Protein AF-A0A133VDJ4-F1 (afdb_monomer_lite)

Secondary structure (DSSP, 8-state):
----S---SHHHHHHHHH--SS----------TTSSHHHHHHHHHHHIIIIIS---HHHHHHHHHHTEE-SHHHHHHHHHHHHHHT------EETTHHHHHTT---S--

pLDDT: mean 75.5, std 19.12, range [29.75, 97.5]

Structure (mmCIF, N/CA/C/O backbone):
data_AF-A0A133VDJ4-F1
#
_entry.id   AF-A0A133VDJ4-F1
#
loop_
_atom_site.group_PDB
_atom_site.id
_atom_site.type_symbol
_atom_site.label_atom_id
_atom_site.label_alt_id
_atom_site.label_comp_id
_atom_site.label_asym_id
_atom_site.label_entity_id
_atom_site.label_seq_id
_atom_site.pdbx_PDB_ins_code
_atom_site.Cartn_x
_atom_site.Cartn_y
_atom_site.Cartn_z
_atom_site.occupancy
_atom_site.B_iso_or_equiv
_atom_site.auth_seq_id
_atom_site.auth_comp_id
_atom_site.auth_asym_id
_atom_site.auth_atom_id
_atom_site.pdbx_PDB_model_num
ATOM 1 N N . MET A 1 1 ? -22.507 -8.183 7.731 1.00 39.16 1 MET A N 1
ATOM 2 C CA . MET A 1 1 ? -21.531 -7.136 7.381 1.00 39.16 1 MET A CA 1
ATOM 3 C C . MET A 1 1 ? -21.873 -6.707 5.968 1.00 39.16 1 MET A C 1
ATOM 5 O O . MET A 1 1 ? -21.788 -7.535 5.069 1.00 39.16 1 MET A O 1
ATOM 9 N N . GLU A 1 2 ? -22.447 -5.517 5.817 1.00 29.75 2 GLU A N 1
ATOM 10 C CA . GLU A 1 2 ? -22.911 -4.995 4.526 1.00 29.75 2 GLU A CA 1
ATOM 11 C C . GLU A 1 2 ? -21.708 -4.726 3.619 1.00 29.75 2 GLU A C 1
ATOM 13 O O . GLU A 1 2 ? -20.726 -4.121 4.045 1.00 29.75 2 GLU A O 1
ATOM 18 N N . VAL A 1 3 ? -21.767 -5.217 2.381 1.00 40.62 3 VAL A N 1
ATOM 19 C CA . VAL A 1 3 ? -20.769 -4.909 1.357 1.00 40.62 3 VAL A CA 1
ATOM 20 C C . VAL A 1 3 ? -20.955 -3.440 0.987 1.00 40.62 3 VAL A C 1
ATOM 22 O O . VAL A 1 3 ? -21.960 -3.073 0.380 1.00 40.62 3 VAL A O 1
ATOM 25 N N . VAL A 1 4 ? -20.011 -2.594 1.395 1.00 41.97 4 VAL A N 1
ATOM 26 C CA . VAL A 1 4 ? -20.005 -1.167 1.063 1.00 41.97 4 VAL A CA 1
ATOM 27 C C . VAL A 1 4 ? -19.678 -1.021 -0.428 1.00 41.97 4 VAL A C 1
ATOM 29 O O . VAL A 1 4 ? -18.519 -1.033 -0.830 1.00 41.97 4 VAL A O 1
ATOM 32 N N . GLY A 1 5 ? -20.727 -0.914 -1.249 1.00 53.41 5 GLY A N 1
ATOM 33 C CA . GLY A 1 5 ? -20.664 -0.564 -2.672 1.00 53.41 5 GLY A CA 1
ATOM 34 C C . GLY A 1 5 ? -20.420 -1.728 -3.642 1.00 53.41 5 GLY A C 1
ATOM 35 O O . GLY A 1 5 ? -19.634 -2.639 -3.392 1.00 53.41 5 GLY A O 1
ATOM 36 N N . GLU A 1 6 ? -21.084 -1.687 -4.804 1.00 48.78 6 GLU A N 1
ATOM 37 C CA . GLU A 1 6 ? -20.834 -2.650 -5.882 1.00 48.78 6 GLU A CA 1
ATOM 38 C C . GLU A 1 6 ? -19.483 -2.373 -6.579 1.00 48.78 6 GLU A C 1
ATOM 40 O O . GLU A 1 6 ? -19.241 -1.245 -7.031 1.00 48.78 6 GLU A O 1
ATOM 45 N N . PRO A 1 7 ? -18.608 -3.387 -6.748 1.00 54.88 7 PRO A N 1
ATOM 46 C CA . PRO A 1 7 ? -17.351 -3.224 -7.468 1.00 54.88 7 PRO A CA 1
ATOM 47 C C . PRO A 1 7 ? -17.596 -2.813 -8.929 1.00 54.88 7 PRO A C 1
ATOM 49 O O . PRO A 1 7 ? -18.289 -3.501 -9.681 1.00 54.88 7 PRO A O 1
ATOM 52 N N . LYS A 1 8 ? -17.003 -1.694 -9.365 1.00 59.22 8 LYS A N 1
ATOM 53 C CA . LYS A 1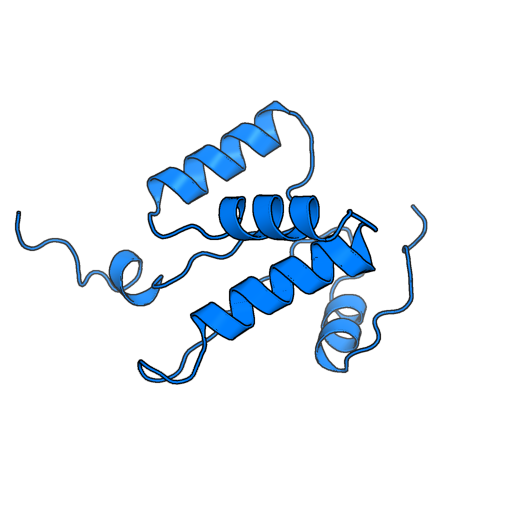 8 ? -17.285 -1.098 -10.687 1.00 59.22 8 LYS A CA 1
ATOM 54 C C . LYS A 1 8 ? -16.426 -1.647 -11.833 1.00 59.22 8 LYS A C 1
ATOM 56 O O . LYS A 1 8 ? -16.846 -1.572 -12.985 1.00 59.22 8 LYS A O 1
ATOM 61 N N . THR A 1 9 ? -15.258 -2.229 -11.554 1.00 51.78 9 THR A N 1
ATOM 62 C CA . THR A 1 9 ? -14.322 -2.711 -12.591 1.00 51.78 9 THR A CA 1
ATOM 63 C C . THR A 1 9 ? -14.442 -4.219 -12.826 1.00 51.78 9 THR A C 1
ATOM 65 O O . THR A 1 9 ? -14.801 -4.971 -11.923 1.00 51.78 9 THR A O 1
ATOM 68 N N . PHE A 1 10 ? -14.127 -4.689 -14.042 1.00 60.44 10 PHE A N 1
ATOM 69 C CA . PHE A 1 10 ? -14.153 -6.122 -14.389 1.00 60.44 10 PHE A CA 1
ATOM 70 C C . PHE A 1 10 ? -13.290 -6.964 -13.440 1.00 60.44 10 PHE A C 1
ATOM 72 O O . PHE A 1 10 ? -13.717 -8.024 -12.983 1.00 60.44 10 PHE A O 1
ATOM 79 N N . LEU A 1 11 ? -12.101 -6.458 -13.106 1.00 48.78 11 LEU A N 1
ATOM 80 C CA . LEU A 1 11 ? -11.183 -7.122 -12.191 1.00 48.78 11 LEU A CA 1
ATOM 81 C C . LEU A 1 11 ? -11.765 -7.190 -10.772 1.00 48.78 11 LEU A C 1
ATOM 83 O O . LEU A 1 11 ? -11.824 -8.273 -10.199 1.00 48.78 11 LEU A O 1
ATOM 87 N N . ALA A 1 12 ? -12.288 -6.077 -10.249 1.00 52.66 12 ALA A N 1
ATOM 88 C CA . ALA A 1 12 ? -12.887 -6.040 -8.916 1.00 52.66 12 ALA A CA 1
ATOM 89 C C . ALA A 1 12 ? -14.132 -6.939 -8.808 1.00 52.66 12 ALA A C 1
ATOM 91 O O . ALA A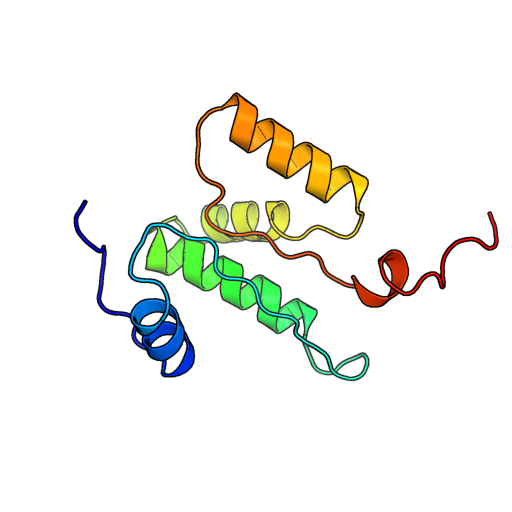 1 12 ? -14.310 -7.628 -7.808 1.00 52.66 12 ALA A O 1
ATOM 92 N N . LYS A 1 13 ? -14.957 -7.010 -9.864 1.00 57.75 13 LYS A N 1
ATOM 93 C CA . LYS A 1 13 ? -16.114 -7.922 -9.934 1.00 57.75 13 LYS A CA 1
ATOM 94 C C . LYS A 1 13 ? -15.698 -9.389 -9.900 1.00 57.75 13 LYS A C 1
ATOM 96 O O . LYS A 1 13 ? -16.329 -10.192 -9.220 1.00 57.75 13 LYS A O 1
ATOM 101 N N . ARG A 1 14 ? -14.645 -9.750 -10.639 1.00 59.31 14 ARG A N 1
ATOM 102 C CA . ARG A 1 14 ? -14.140 -11.127 -10.700 1.00 59.31 14 ARG A CA 1
ATOM 103 C C . ARG A 1 14 ? -13.538 -11.552 -9.364 1.00 59.31 14 ARG A C 1
ATOM 105 O O . ARG A 1 14 ? -13.814 -12.645 -8.897 1.00 59.31 14 ARG A O 1
ATOM 112 N N . ILE A 1 15 ? -12.800 -10.656 -8.725 1.00 56.69 15 ILE A N 1
ATOM 113 C CA . ILE A 1 15 ? -12.215 -10.887 -7.409 1.00 56.69 15 ILE A CA 1
ATOM 114 C C . ILE A 1 15 ? -13.301 -11.038 -6.329 1.00 56.69 15 ILE A C 1
ATOM 116 O O . ILE A 1 15 ? -13.276 -12.002 -5.571 1.00 56.69 15 ILE A O 1
ATOM 120 N N . ALA A 1 16 ? -14.300 -10.150 -6.295 1.00 61.25 16 ALA A N 1
ATOM 121 C CA . ALA A 1 16 ? -15.405 -10.237 -5.334 1.00 61.25 16 ALA A CA 1
ATOM 122 C C . ALA A 1 16 ? -16.243 -11.520 -5.502 1.00 61.25 16 ALA A C 1
ATOM 124 O O . ALA A 1 16 ? -16.735 -12.078 -4.524 1.00 61.25 16 ALA A O 1
ATOM 125 N N . LYS A 1 17 ? -16.392 -12.003 -6.744 1.00 62.09 17 LYS A N 1
ATOM 126 C CA . LYS A 1 17 ? -17.137 -13.227 -7.063 1.00 62.09 17 LYS A CA 1
ATOM 127 C C . LYS A 1 17 ? -16.437 -14.500 -6.575 1.00 62.09 17 LYS A C 1
ATOM 129 O O . LYS A 1 17 ? -17.118 -15.415 -6.125 1.00 62.09 17 LYS A O 1
ATOM 134 N N . GLU A 1 18 ? -15.112 -14.568 -6.674 1.00 59.03 18 GLU A N 1
ATOM 135 C CA . GLU A 1 18 ? -14.333 -15.760 -6.297 1.00 59.03 18 GLU A CA 1
ATOM 136 C C . GLU A 1 18 ? -14.042 -15.830 -4.782 1.00 59.03 18 GLU A C 1
ATOM 138 O O . GLU A 1 18 ? -13.663 -16.882 -4.269 1.00 59.03 18 GLU A O 1
ATOM 143 N N . HIS A 1 19 ? -14.255 -14.735 -4.038 1.00 55.84 19 HIS A N 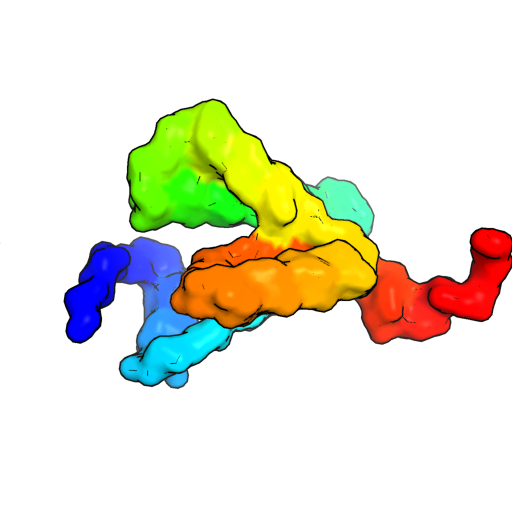1
ATOM 144 C CA . HIS A 1 19 ? -13.844 -14.611 -2.634 1.00 55.84 19 HIS A CA 1
ATOM 145 C C . HIS A 1 19 ? -14.969 -14.059 -1.733 1.00 55.84 19 HIS A C 1
ATOM 147 O O . HIS A 1 19 ? -14.857 -13.003 -1.118 1.00 55.84 19 HIS A O 1
ATOM 153 N N . THR A 1 20 ? -16.069 -14.817 -1.617 1.00 55.03 20 THR A N 1
ATOM 154 C CA . THR A 1 20 ? -17.282 -14.497 -0.823 1.00 55.03 20 THR A CA 1
ATOM 155 C C . THR A 1 20 ? -17.110 -14.550 0.703 1.00 55.03 20 THR A C 1
ATOM 157 O O . THR A 1 20 ? -18.063 -14.307 1.444 1.00 55.03 20 THR A O 1
ATOM 160 N N . ARG A 1 21 ? -15.926 -14.909 1.208 1.00 49.69 21 ARG A N 1
ATOM 161 C CA . ARG A 1 21 ? -15.590 -14.894 2.638 1.00 49.69 21 ARG A CA 1
ATOM 162 C C . ARG A 1 21 ? -14.399 -13.968 2.819 1.00 49.69 21 ARG A C 1
ATOM 164 O O . ARG A 1 21 ? -13.413 -14.154 2.119 1.00 49.69 21 ARG A O 1
ATOM 171 N N . ILE A 1 22 ? -14.550 -13.004 3.732 1.00 55.62 22 ILE A N 1
ATOM 172 C CA . ILE A 1 22 ? -13.561 -12.013 4.192 1.00 55.62 22 ILE A CA 1
ATOM 173 C C . ILE A 1 22 ? -12.147 -12.570 3.996 1.00 55.62 22 ILE A C 1
ATOM 175 O O . ILE A 1 22 ? -11.719 -13.461 4.727 1.00 55.62 22 ILE A O 1
ATOM 179 N N . GLY A 1 23 ? -11.481 -12.134 2.933 1.00 58.75 23 GLY A N 1
ATOM 180 C CA . GLY A 1 23 ? -10.317 -12.833 2.417 1.00 58.75 23 GLY A CA 1
ATOM 181 C C . GLY A 1 23 ? -9.535 -11.911 1.509 1.00 58.75 23 GLY A C 1
ATOM 182 O O . GLY A 1 23 ? -10.061 -11.399 0.526 1.00 58.75 23 GLY A O 1
ATOM 183 N N . PHE A 1 24 ? -8.299 -11.666 1.915 1.00 62.19 24 PHE A N 1
ATOM 184 C CA . PHE A 1 24 ? -7.289 -10.864 1.243 1.00 62.19 24 PHE A CA 1
ATOM 185 C C . PHE A 1 24 ? -7.280 -11.023 -0.288 1.00 62.19 24 PHE A C 1
ATOM 187 O O . PHE A 1 24 ? -7.392 -12.129 -0.818 1.00 62.19 24 PHE A O 1
ATOM 194 N N . ILE A 1 25 ? -7.078 -9.906 -0.988 1.00 68.44 25 ILE A N 1
ATOM 195 C CA . ILE A 1 25 ? -6.940 -9.845 -2.443 1.00 68.44 25 ILE A CA 1
ATOM 196 C C . ILE A 1 25 ? -5.508 -9.414 -2.753 1.00 68.44 25 ILE A C 1
ATOM 198 O O . ILE A 1 25 ? -5.113 -8.301 -2.415 1.00 68.44 25 ILE A O 1
ATOM 202 N N . GLY A 1 26 ? -4.748 -10.279 -3.425 1.00 72.31 26 GLY A N 1
ATOM 203 C CA . GLY A 1 26 ? -3.384 -9.991 -3.867 1.00 72.31 26 GLY A CA 1
ATOM 204 C C . GLY A 1 26 ? -3.249 -10.033 -5.387 1.00 72.31 26 GLY A C 1
ATOM 205 O O . GLY A 1 26 ? -3.951 -10.783 -6.066 1.00 72.31 26 GLY A O 1
ATOM 206 N N . GLY A 1 27 ? -2.320 -9.248 -5.928 1.00 78.12 27 GLY A N 1
ATOM 207 C CA . GLY A 1 27 ? -1.966 -9.267 -7.344 1.00 78.12 27 GLY A CA 1
ATOM 208 C C . GLY A 1 27 ? -0.518 -8.841 -7.553 1.00 78.12 27 GLY A C 1
ATOM 209 O O . GLY A 1 27 ? -0.015 -7.981 -6.838 1.00 78.12 27 GLY A O 1
ATOM 210 N N . ILE A 1 28 ? 0.151 -9.446 -8.535 1.00 82.56 28 ILE A N 1
ATOM 211 C CA . ILE A 1 28 ? 1.512 -9.075 -8.940 1.00 82.56 28 ILE A CA 1
ATOM 212 C C . ILE A 1 28 ? 1.419 -8.279 -10.238 1.00 82.56 28 ILE A C 1
ATOM 214 O O . ILE A 1 28 ? 0.832 -8.744 -11.217 1.00 82.56 28 ILE A O 1
ATOM 218 N N . ILE A 1 29 ? 2.020 -7.091 -10.254 1.00 83.75 29 ILE A N 1
ATOM 219 C CA . ILE A 1 29 ? 2.099 -6.236 -11.440 1.00 83.75 29 ILE A CA 1
ATOM 220 C C . ILE A 1 29 ? 3.538 -6.264 -11.949 1.00 83.75 29 ILE A C 1
ATOM 222 O O . ILE A 1 29 ? 4.450 -5.774 -11.288 1.00 83.75 29 ILE A O 1
ATOM 226 N N . TYR A 1 30 ? 3.743 -6.818 -13.144 1.00 84.44 30 TYR A N 1
ATOM 227 C CA . TYR A 1 30 ? 5.060 -6.931 -13.769 1.00 84.44 30 TYR A CA 1
ATOM 228 C C . TYR A 1 30 ? 5.065 -6.316 -15.170 1.00 84.44 30 TYR A C 1
ATOM 230 O O . TYR A 1 30 ? 4.167 -6.545 -15.974 1.00 84.44 30 TYR A O 1
ATOM 238 N N . ALA A 1 31 ? 6.094 -5.521 -15.447 1.00 84.88 31 ALA A N 1
ATOM 239 C CA . ALA A 1 31 ? 6.352 -4.824 -16.703 1.00 84.88 31 ALA A CA 1
ATOM 240 C C . ALA A 1 31 ? 7.775 -4.233 -16.653 1.00 84.88 31 ALA A C 1
ATOM 242 O O . ALA A 1 31 ? 8.313 -4.049 -15.551 1.00 84.88 31 ALA A O 1
ATOM 243 N N . PRO A 1 32 ? 8.384 -3.857 -17.792 1.00 88.06 32 PRO A N 1
ATOM 244 C CA . PRO A 1 32 ? 9.695 -3.211 -17.801 1.00 88.06 32 PRO A CA 1
ATOM 245 C C . PRO A 1 32 ? 9.741 -1.910 -16.975 1.00 88.06 32 PRO A C 1
ATOM 247 O O . PRO A 1 32 ? 8.715 -1.316 -16.617 1.00 88.06 32 PRO A O 1
ATOM 250 N N . ARG A 1 33 ? 10.949 -1.449 -16.630 1.00 87.00 33 ARG A N 1
ATOM 251 C CA . ARG A 1 33 ? 11.141 -0.159 -15.946 1.00 87.00 33 ARG A CA 1
ATOM 252 C C . ARG A 1 33 ? 10.585 0.980 -16.812 1.00 87.00 33 ARG A C 1
ATOM 254 O O . ARG A 1 33 ? 10.705 0.944 -18.031 1.00 87.00 33 ARG A O 1
ATOM 261 N N . GLY A 1 34 ? 9.947 1.969 -16.184 1.00 89.25 34 GLY A N 1
ATOM 262 C CA . GLY A 1 34 ? 9.350 3.117 -16.881 1.00 89.25 34 GLY A CA 1
ATOM 263 C C . GLY A 1 34 ? 7.915 2.919 -17.391 1.00 89.25 34 GLY A C 1
ATOM 264 O O . GLY A 1 34 ? 7.292 3.891 -17.788 1.00 89.25 34 GLY A O 1
ATOM 265 N N . TYR A 1 35 ? 7.339 1.714 -17.302 1.00 92.38 35 TYR A N 1
ATOM 266 C CA . TYR A 1 35 ? 5.950 1.442 -17.727 1.00 92.38 35 TYR A CA 1
ATOM 267 C C . TYR A 1 35 ? 4.867 1.938 -16.745 1.00 92.38 35 TYR A C 1
ATOM 269 O O . TYR A 1 35 ? 3.692 1.631 -16.915 1.00 92.38 35 TYR A O 1
ATOM 277 N N . GLY A 1 36 ? 5.248 2.675 -15.697 1.00 91.44 36 GLY A N 1
ATOM 278 C CA . GLY A 1 36 ? 4.294 3.278 -14.760 1.00 91.44 36 GLY A CA 1
ATOM 279 C C . GLY A 1 36 ? 3.711 2.330 -13.707 1.00 91.44 36 GLY A C 1
ATOM 280 O O . GLY A 1 36 ? 2.671 2.645 -13.148 1.00 91.44 36 GLY A O 1
ATOM 281 N N . LYS A 1 37 ? 4.359 1.195 -13.404 1.00 91.81 37 LYS A N 1
ATOM 282 C CA . LYS A 1 37 ? 3.895 0.244 -12.368 1.00 91.81 37 LYS A CA 1
ATOM 283 C C . LYS A 1 37 ? 3.692 0.910 -11.005 1.00 91.81 37 LYS A C 1
ATOM 285 O O . LYS A 1 37 ? 2.598 0.844 -10.459 1.00 91.81 37 LYS A O 1
ATOM 290 N N . SER A 1 38 ? 4.719 1.597 -10.508 1.00 92.00 38 SER A N 1
ATOM 291 C CA . SER A 1 38 ? 4.689 2.313 -9.229 1.00 92.00 38 SER A CA 1
ATOM 292 C C . SER A 1 38 ? 3.606 3.391 -9.231 1.00 92.00 38 SER A C 1
ATOM 294 O O . SER A 1 38 ? 2.797 3.467 -8.314 1.00 92.00 38 SER A O 1
ATOM 296 N N . SER A 1 39 ? 3.517 4.165 -10.320 1.00 93.50 39 SER A N 1
ATOM 297 C CA . SER A 1 39 ? 2.489 5.196 -10.509 1.00 93.50 39 SER A CA 1
ATOM 298 C C . SER A 1 39 ? 1.072 4.617 -10.531 1.00 93.50 39 SER A C 1
ATOM 300 O O . SER A 1 39 ? 0.152 5.206 -9.975 1.00 93.50 39 SER A O 1
ATOM 302 N N . PHE A 1 40 ? 0.884 3.454 -11.151 1.00 93.12 40 PHE A N 1
ATOM 303 C CA . PHE A 1 40 ? -0.394 2.757 -11.157 1.00 93.12 40 PHE A CA 1
ATOM 304 C C . PHE A 1 40 ? -0.757 2.249 -9.758 1.00 93.12 40 PHE A C 1
ATOM 306 O O . PHE A 1 40 ? -1.891 2.433 -9.316 1.00 93.12 40 PHE A O 1
ATOM 313 N N . ALA A 1 41 ? 0.199 1.648 -9.047 1.00 92.25 41 ALA A N 1
ATOM 314 C CA . ALA A 1 41 ? -0.021 1.111 -7.711 1.00 92.25 41 ALA A CA 1
ATOM 315 C C . ALA A 1 41 ? -0.377 2.219 -6.705 1.00 92.25 41 ALA A C 1
ATOM 317 O O . ALA A 1 41 ? -1.399 2.118 -6.029 1.00 92.25 41 ALA A O 1
ATOM 318 N N . ILE A 1 42 ? 0.381 3.322 -6.684 1.00 94.81 42 ILE A N 1
ATOM 319 C CA . ILE A 1 42 ? 0.089 4.458 -5.798 1.00 94.81 42 ILE A CA 1
ATOM 320 C C . ILE A 1 42 ? -1.232 5.148 -6.161 1.00 94.81 42 ILE A C 1
ATOM 322 O O . ILE A 1 42 ? -2.006 5.499 -5.277 1.00 94.81 42 ILE A O 1
ATOM 326 N N . LYS A 1 43 ? -1.559 5.281 -7.456 1.00 94.81 43 LYS A N 1
ATOM 327 C CA . LYS A 1 43 ? -2.852 5.842 -7.876 1.00 94.81 43 LYS A CA 1
ATOM 328 C C . LYS A 1 43 ? -4.020 4.953 -7.448 1.00 94.81 43 LYS A C 1
ATOM 330 O O . LYS A 1 43 ? -5.069 5.470 -7.075 1.00 94.81 43 LYS A O 1
ATOM 335 N N . THR A 1 44 ? -3.830 3.635 -7.486 1.00 93.00 44 THR A N 1
ATOM 336 C CA . THR A 1 44 ? -4.830 2.659 -7.034 1.00 93.00 44 THR A CA 1
ATOM 337 C C . THR A 1 44 ? -5.068 2.772 -5.528 1.00 93.00 44 THR A C 1
ATOM 339 O O . THR A 1 44 ? -6.223 2.766 -5.108 1.00 93.00 44 THR A O 1
ATOM 342 N N . LEU A 1 45 ? -4.006 2.929 -4.727 1.00 93.94 45 LEU A N 1
ATOM 343 C CA . LEU A 1 45 ? -4.122 3.211 -3.291 1.00 93.94 45 LEU A CA 1
ATOM 344 C C . LEU A 1 45 ? -4.873 4.523 -3.042 1.00 93.94 45 LEU A C 1
ATOM 346 O O . LEU A 1 45 ? -5.829 4.538 -2.271 1.00 93.94 45 LEU A O 1
ATOM 350 N N . PHE A 1 46 ? -4.521 5.584 -3.769 1.00 95.94 46 PHE A N 1
ATOM 351 C CA . PHE A 1 46 ? -5.201 6.871 -3.642 1.00 95.94 46 PHE A CA 1
ATOM 352 C C . PHE A 1 46 ? -6.691 6.758 -3.956 1.00 95.94 46 PHE A C 1
ATOM 354 O O . PHE A 1 46 ? -7.520 7.252 -3.200 1.00 95.94 46 PHE A O 1
ATOM 361 N N . ASP A 1 47 ? -7.059 6.071 -5.040 1.00 94.38 47 ASP A N 1
ATOM 362 C CA . ASP A 1 47 ? -8.467 5.891 -5.398 1.00 94.38 47 ASP A CA 1
ATOM 363 C C . ASP A 1 47 ? -9.231 5.054 -4.373 1.00 94.38 47 ASP A C 1
ATOM 365 O O . ASP A 1 47 ? -10.412 5.325 -4.137 1.00 94.38 47 ASP A O 1
ATOM 369 N N . LEU A 1 48 ? -8.572 4.072 -3.754 1.00 90.75 48 LEU A N 1
ATOM 370 C CA . LEU A 1 48 ? -9.139 3.296 -2.658 1.00 90.75 48 LEU A CA 1
ATOM 371 C C . LEU A 1 48 ? -9.406 4.186 -1.440 1.00 90.75 48 LEU A C 1
ATOM 373 O O . LEU A 1 48 ? -10.524 4.186 -0.934 1.00 90.75 48 LEU A O 1
ATOM 377 N N . PHE A 1 49 ? -8.429 4.965 -0.985 1.00 92.75 49 PHE A N 1
ATOM 378 C CA . PHE A 1 49 ? -8.585 5.815 0.197 1.00 92.75 49 PHE A CA 1
ATOM 379 C C . PHE A 1 49 ? -9.541 6.986 -0.046 1.00 92.75 49 PHE A C 1
ATOM 381 O O . PHE A 1 49 ? -10.469 7.208 0.734 1.00 92.75 49 PHE A O 1
ATOM 388 N N . LYS A 1 50 ? -9.410 7.667 -1.188 1.00 93.75 50 LYS A N 1
ATOM 389 C CA . LYS A 1 50 ? -10.268 8.799 -1.540 1.00 93.75 50 LYS A CA 1
ATOM 390 C C . LYS A 1 50 ? -11.715 8.377 -1.783 1.00 93.75 50 LYS A C 1
ATOM 392 O O . LYS A 1 50 ? -12.628 8.980 -1.229 1.00 93.75 50 LYS A O 1
ATOM 397 N N . ASN A 1 51 ? -11.948 7.352 -2.606 1.00 91.38 51 ASN A N 1
ATOM 398 C CA . ASN A 1 51 ? -13.307 6.997 -3.038 1.00 91.38 51 ASN A CA 1
ATOM 399 C C . ASN A 1 51 ? -13.905 5.817 -2.266 1.00 91.38 51 ASN A C 1
ATOM 401 O O . ASN A 1 51 ? -15.123 5.741 -2.130 1.00 91.38 51 ASN A O 1
ATOM 405 N N . GLY A 1 52 ? -13.075 4.875 -1.816 1.00 86.06 52 GLY A N 1
ATOM 406 C CA . GLY A 1 52 ? -13.514 3.708 -1.049 1.00 86.06 52 GLY A CA 1
ATOM 407 C C . GLY A 1 52 ? -13.713 4.017 0.433 1.00 86.06 52 GLY A C 1
ATOM 408 O O . GLY A 1 52 ? -14.698 3.564 1.008 1.00 86.06 52 GLY A O 1
ATOM 409 N N . PHE A 1 53 ? -12.823 4.820 1.026 1.00 86.88 53 PHE A N 1
ATOM 410 C CA . PHE A 1 53 ? -12.900 5.224 2.438 1.00 86.88 53 PHE A CA 1
ATOM 411 C C . PHE A 1 53 ? -13.422 6.651 2.650 1.00 86.88 53 PHE A C 1
ATOM 413 O O . PHE A 1 53 ? -13.748 7.010 3.777 1.00 86.88 53 PHE A O 1
ATOM 420 N N . GLY A 1 54 ? -13.559 7.448 1.585 1.00 90.88 54 GLY A N 1
ATOM 421 C CA . GLY A 1 54 ? -14.114 8.801 1.671 1.00 90.88 54 GLY A CA 1
ATOM 422 C C . GLY A 1 54 ? -13.182 9.820 2.330 1.00 90.88 54 GLY A C 1
ATOM 423 O O . GLY A 1 54 ? -13.667 10.838 2.814 1.00 90.88 54 GLY A O 1
ATOM 424 N N . MET A 1 55 ? -11.873 9.551 2.362 1.00 94.50 55 MET A N 1
ATOM 425 C CA . MET A 1 55 ? -10.874 10.444 2.962 1.00 94.50 55 MET A CA 1
ATOM 426 C C . MET A 1 55 ? -10.774 11.776 2.214 1.00 94.50 55 MET A C 1
ATOM 428 O O . MET A 1 55 ? -11.131 11.885 1.034 1.00 94.50 55 MET A O 1
ATOM 432 N N . GLU A 1 56 ? -10.238 12.804 2.869 1.00 97.50 56 GLU A N 1
ATOM 433 C CA . GLU A 1 56 ? -9.887 14.035 2.161 1.00 97.50 56 GLU A CA 1
ATOM 434 C C . GLU A 1 56 ? -8.695 13.827 1.221 1.00 97.50 56 GLU A C 1
ATOM 436 O O . GLU A 1 56 ? -7.953 12.859 1.339 1.00 97.50 56 GLU A O 1
ATOM 441 N N . GLU A 1 57 ? -8.532 14.686 0.210 1.00 96.00 57 GLU A N 1
ATOM 442 C CA . GLU A 1 57 ? -7.504 14.454 -0.823 1.00 96.00 57 GLU A CA 1
ATOM 443 C C . GLU A 1 57 ? -6.079 14.399 -0.249 1.00 96.00 57 GLU A C 1
ATOM 445 O O . GLU A 1 57 ? -5.305 13.519 -0.622 1.00 96.00 57 GLU A O 1
ATOM 4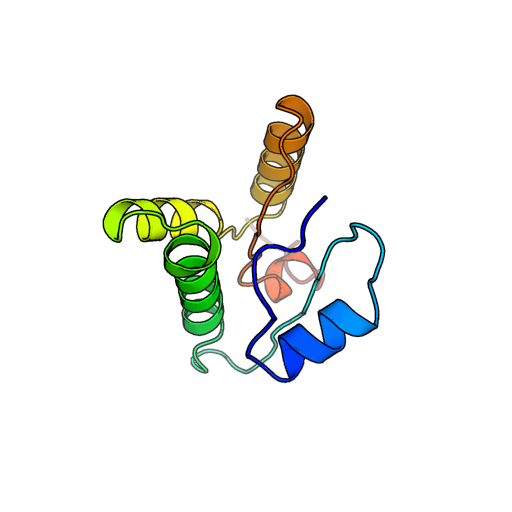50 N N . SER A 1 58 ? -5.741 15.301 0.675 1.00 97.25 58 SER A N 1
ATOM 451 C CA . SER A 1 58 ? -4.430 15.312 1.333 1.00 97.25 58 SER A CA 1
ATOM 452 C C . SER A 1 58 ? -4.207 14.060 2.180 1.00 97.25 58 SER A C 1
ATOM 454 O O . SER A 1 58 ? -3.164 13.427 2.069 1.00 97.25 58 SER A O 1
ATOM 456 N N . GLU A 1 59 ? -5.214 13.672 2.962 1.00 96.31 59 GLU A N 1
ATOM 457 C CA . GLU A 1 59 ? -5.182 12.483 3.818 1.00 96.31 59 GLU A CA 1
ATOM 458 C C . GLU A 1 59 ? -5.055 11.203 2.985 1.00 96.31 59 GLU A C 1
ATOM 460 O O . GLU A 1 59 ? -4.230 10.344 3.278 1.00 96.31 59 GLU A O 1
ATOM 465 N N . ALA A 1 60 ? -5.797 11.101 1.879 1.00 94.81 60 ALA A N 1
ATOM 466 C CA . ALA A 1 60 ? -5.706 9.966 0.972 1.00 94.81 60 ALA A CA 1
ATOM 467 C C . ALA A 1 60 ? -4.306 9.834 0.356 1.00 94.81 60 ALA A C 1
ATOM 469 O O . ALA A 1 60 ? -3.836 8.713 0.153 1.00 94.81 60 ALA A O 1
ATOM 470 N N . TRP A 1 61 ? -3.629 10.947 0.051 1.00 96.50 61 TRP A N 1
ATOM 471 C CA . TRP A 1 61 ? -2.247 10.917 -0.434 1.00 96.50 61 TRP A CA 1
ATOM 472 C C . TRP A 1 61 ? -1.251 10.508 0.645 1.00 96.50 61 TRP A C 1
ATOM 474 O O . TRP A 1 61 ? -0.389 9.674 0.363 1.00 96.50 61 TRP A O 1
ATOM 484 N N . GLU A 1 62 ? -1.376 11.064 1.850 1.00 96.00 62 GLU A N 1
ATOM 485 C CA . GLU A 1 62 ? -0.548 10.688 2.999 1.00 96.00 62 GLU A CA 1
ATOM 486 C C . GLU A 1 62 ? -0.671 9.188 3.281 1.00 96.00 62 GLU A C 1
ATOM 488 O O . GLU A 1 62 ? 0.335 8.479 3.290 1.00 96.00 62 GLU A O 1
ATOM 493 N N . GLU A 1 63 ? -1.902 8.682 3.371 1.00 93.50 63 GLU A N 1
ATOM 494 C CA . GLU A 1 63 ? -2.162 7.265 3.606 1.00 93.50 63 GLU A CA 1
ATOM 495 C C . GLU A 1 63 ? -1.629 6.400 2.451 1.00 93.50 63 GLU A C 1
ATOM 497 O O . GLU A 1 63 ? -0.988 5.377 2.674 1.00 93.50 63 GLU A O 1
ATOM 502 N N . SER A 1 64 ? -1.810 6.820 1.194 1.00 94.31 64 SER A N 1
ATOM 503 C CA . SER A 1 64 ? -1.305 6.070 0.031 1.00 94.31 64 SER A CA 1
ATOM 504 C C . SER A 1 64 ? 0.214 5.940 0.009 1.00 94.31 64 SER A C 1
ATOM 506 O O . SER A 1 64 ? 0.729 4.892 -0.380 1.00 94.31 64 SER A O 1
ATOM 508 N N . LEU A 1 65 ? 0.930 6.998 0.390 1.00 94.19 65 LEU A N 1
ATOM 509 C CA . LEU A 1 65 ? 2.388 6.987 0.474 1.00 94.19 65 LEU A CA 1
ATOM 510 C C . LEU A 1 65 ? 2.863 6.109 1.633 1.00 94.19 65 LEU A C 1
ATOM 512 O O . LEU A 1 65 ? 3.806 5.345 1.458 1.00 94.19 65 LEU A O 1
ATOM 516 N N . ASP A 1 66 ? 2.168 6.150 2.768 1.00 92.62 66 ASP A N 1
ATOM 517 C CA . ASP A 1 66 ? 2.457 5.306 3.933 1.00 92.62 66 ASP A CA 1
ATOM 518 C C . ASP A 1 66 ? 2.198 3.807 3.661 1.00 92.62 66 ASP A C 1
ATOM 520 O O . ASP A 1 66 ? 2.824 2.931 4.257 1.00 92.62 66 ASP A O 1
ATOM 524 N N . ARG A 1 67 ? 1.312 3.480 2.706 1.00 91.62 67 ARG A N 1
ATOM 525 C CA . ARG A 1 67 ? 1.080 2.104 2.220 1.00 91.62 67 ARG A CA 1
ATOM 526 C C . ARG A 1 67 ? 2.019 1.650 1.099 1.00 91.62 67 ARG A C 1
ATOM 528 O O . ARG A 1 67 ? 1.911 0.492 0.676 1.00 91.62 67 ARG A O 1
ATOM 535 N N . LEU A 1 68 ? 2.888 2.524 0.588 1.00 92.81 68 LEU A N 1
ATOM 536 C CA . LEU A 1 68 ? 3.848 2.205 -0.469 1.00 92.81 68 LEU A CA 1
ATOM 537 C C . LEU A 1 68 ? 5.200 1.848 0.154 1.00 92.81 68 LEU A C 1
ATOM 539 O O . LEU A 1 68 ? 5.993 2.720 0.499 1.00 92.81 68 LEU A O 1
ATOM 543 N N . LEU A 1 69 ? 5.460 0.552 0.278 1.00 91.88 69 LEU A N 1
ATOM 544 C CA . LEU A 1 69 ? 6.647 0.023 0.937 1.00 91.88 69 LEU A CA 1
ATOM 545 C C . LEU A 1 69 ? 7.607 -0.579 -0.087 1.00 91.88 69 LEU A C 1
ATOM 547 O O . LEU A 1 69 ? 7.186 -1.135 -1.102 1.00 91.88 69 LEU A O 1
ATOM 551 N N . PHE A 1 70 ? 8.899 -0.485 0.204 1.00 87.44 70 PHE A N 1
ATOM 552 C CA . PHE A 1 70 ? 9.964 -0.982 -0.670 1.00 87.44 70 PHE A CA 1
ATOM 553 C C . PHE A 1 70 ? 10.643 -2.209 -0.068 1.00 87.44 70 PHE A C 1
ATOM 555 O O . PHE A 1 70 ? 10.898 -3.184 -0.773 1.00 87.44 70 PHE A O 1
ATOM 562 N N . ASP A 1 71 ? 10.857 -2.201 1.248 1.00 84.56 71 ASP A N 1
ATOM 563 C CA . ASP A 1 71 ? 11.686 -3.196 1.912 1.00 84.56 71 ASP A CA 1
ATOM 564 C C . ASP A 1 71 ? 10.842 -4.207 2.698 1.00 84.56 71 ASP A C 1
ATOM 566 O O . ASP A 1 71 ? 9.828 -3.885 3.323 1.00 84.56 71 ASP A O 1
ATOM 570 N N . LEU A 1 72 ? 11.292 -5.465 2.705 1.00 82.38 72 LEU A N 1
ATOM 571 C CA . LEU A 1 72 ? 10.636 -6.557 3.431 1.00 82.38 72 LEU A CA 1
ATOM 572 C C . LEU A 1 72 ? 10.423 -6.279 4.932 1.00 82.38 72 LEU A C 1
ATOM 574 O O . LEU A 1 72 ? 9.329 -6.574 5.419 1.00 82.38 72 LEU A O 1
ATOM 578 N N . PRO A 1 73 ? 11.402 -5.729 5.683 1.00 85.69 73 PRO A N 1
ATOM 579 C CA . PRO A 1 73 ? 11.204 -5.411 7.094 1.00 85.69 73 PRO A CA 1
ATOM 580 C C . PRO A 1 73 ? 10.059 -4.425 7.330 1.00 85.69 73 PRO A C 1
ATOM 582 O O . PRO A 1 73 ? 9.276 -4.632 8.252 1.00 85.69 73 PRO A O 1
ATOM 585 N N . ASP A 1 74 ? 9.907 -3.407 6.481 1.00 87.06 74 ASP A N 1
ATOM 586 C CA . ASP A 1 74 ? 8.840 -2.412 6.624 1.00 87.06 74 ASP A CA 1
ATOM 587 C C . ASP A 1 74 ? 7.467 -3.037 6.386 1.00 87.06 74 ASP A C 1
ATOM 589 O O . ASP A 1 74 ? 6.527 -2.780 7.139 1.00 87.06 74 ASP A O 1
ATOM 593 N N . ILE A 1 75 ? 7.366 -3.930 5.396 1.00 85.56 75 ILE A N 1
ATOM 594 C CA . ILE A 1 75 ? 6.146 -4.701 5.134 1.00 85.56 75 ILE A CA 1
ATOM 595 C C . ILE A 1 75 ? 5.772 -5.537 6.362 1.00 85.56 75 ILE A C 1
ATOM 597 O O . ILE A 1 75 ? 4.626 -5.502 6.808 1.00 85.56 75 ILE A O 1
ATOM 601 N N . VAL A 1 76 ? 6.733 -6.266 6.940 1.00 85.50 76 VAL A N 1
ATOM 602 C CA . VAL A 1 76 ? 6.497 -7.094 8.133 1.00 85.50 76 VAL A CA 1
ATOM 603 C C . VAL A 1 76 ? 6.100 -6.234 9.334 1.00 85.50 76 VAL A C 1
ATOM 605 O O . VAL A 1 76 ? 5.116 -6.544 10.003 1.00 85.50 76 VAL A O 1
ATOM 608 N N . ASN A 1 77 ? 6.817 -5.138 9.584 1.00 87.94 77 ASN A N 1
ATOM 609 C CA . ASN A 1 77 ? 6.538 -4.224 10.692 1.00 87.94 77 ASN A CA 1
ATOM 610 C C . ASN A 1 77 ? 5.147 -3.596 10.575 1.00 87.94 77 ASN A C 1
ATOM 612 O O . ASN A 1 77 ? 4.439 -3.462 11.577 1.00 87.94 77 ASN A O 1
ATOM 616 N N . ARG A 1 78 ? 4.733 -3.239 9.356 1.00 87.06 78 ARG A N 1
ATOM 617 C CA . ARG A 1 78 ? 3.408 -2.678 9.094 1.00 87.06 78 ARG A CA 1
ATOM 618 C C . ARG A 1 78 ? 2.309 -3.687 9.390 1.00 87.06 78 ARG A C 1
ATOM 620 O O . ARG A 1 78 ? 1.414 -3.385 10.175 1.00 87.06 78 ARG A O 1
ATOM 627 N N . LEU A 1 79 ? 2.439 -4.896 8.846 1.00 83.88 79 LEU A N 1
ATOM 628 C CA . LEU A 1 79 ? 1.489 -5.978 9.093 1.00 83.88 79 LEU A CA 1
ATOM 629 C C . LEU A 1 79 ? 1.397 -6.313 10.586 1.00 83.88 79 LEU A C 1
ATOM 631 O O . LEU A 1 79 ? 0.296 -6.479 11.102 1.00 83.88 79 LEU A O 1
ATOM 635 N N . GLN A 1 80 ? 2.528 -6.360 11.295 1.00 83.38 80 GLN A N 1
ATOM 636 C CA . GLN A 1 80 ? 2.537 -6.594 12.739 1.00 83.38 80 GLN A CA 1
ATOM 637 C C . GLN A 1 80 ? 1.828 -5.468 13.499 1.00 83.38 80 GLN A C 1
ATOM 639 O O . GLN A 1 80 ? 1.006 -5.742 14.365 1.00 83.38 80 GLN A O 1
ATOM 644 N N . THR A 1 81 ? 2.077 -4.209 13.133 1.00 86.62 81 THR A N 1
ATOM 645 C CA . THR A 1 81 ? 1.420 -3.049 13.756 1.00 86.62 81 THR A CA 1
ATOM 646 C C . THR A 1 81 ? -0.099 -3.094 13.585 1.00 86.62 81 THR A C 1
ATOM 648 O O . THR A 1 81 ? -0.842 -2.769 14.508 1.00 86.62 81 THR A O 1
ATOM 651 N N . GLU A 1 82 ? -0.580 -3.482 12.405 1.00 83.50 82 GLU A N 1
ATOM 652 C CA . GLU A 1 82 ? -2.014 -3.587 12.113 1.00 83.50 82 GLU A CA 1
ATOM 653 C C . GLU A 1 82 ? -2.653 -4.784 12.838 1.00 83.50 82 GLU A C 1
ATOM 655 O O . GLU A 1 82 ? -3.733 -4.652 13.420 1.00 83.50 82 GLU A O 1
ATOM 660 N N . LEU A 1 83 ? -1.941 -5.916 12.918 1.00 80.94 83 LEU A N 1
ATOM 661 C CA . LEU A 1 83 ? -2.332 -7.064 13.741 1.00 80.94 83 LEU A CA 1
ATOM 662 C C . LEU A 1 83 ? -2.446 -6.696 15.227 1.00 80.94 83 LEU A C 1
ATOM 664 O O . LEU A 1 83 ? -3.444 -7.042 15.859 1.00 80.94 83 LEU A O 1
ATOM 668 N N . ASP A 1 84 ? -1.470 -5.966 15.769 1.00 84.75 84 ASP A N 1
ATOM 669 C CA . ASP A 1 84 ? -1.438 -5.552 17.177 1.00 84.75 84 ASP A CA 1
ATOM 670 C C . ASP A 1 84 ? -2.578 -4.578 17.520 1.00 84.75 84 ASP A C 1
ATOM 672 O O . ASP A 1 84 ? -3.096 -4.587 18.637 1.00 84.75 84 ASP A O 1
ATOM 676 N N . LYS A 1 85 ? -3.009 -3.761 16.549 1.00 83.69 85 LYS A N 1
ATOM 677 C CA . LYS A 1 85 ? -4.166 -2.860 16.677 1.00 83.69 85 LYS A CA 1
ATOM 678 C C . LYS A 1 85 ? -5.512 -3.575 16.529 1.00 83.69 85 LYS A C 1
ATOM 680 O O . LYS A 1 85 ? -6.541 -3.004 16.879 1.00 83.69 85 LYS A O 1
ATOM 685 N N . GLY A 1 86 ? -5.525 -4.805 16.013 1.00 76.31 86 GLY A N 1
ATOM 686 C CA . GLY A 1 86 ? -6.756 -5.516 15.660 1.00 76.31 86 GLY A CA 1
ATOM 687 C C . GLY A 1 86 ? -7.505 -4.885 14.480 1.00 76.31 86 GLY A C 1
ATOM 688 O O . GLY A 1 86 ? -8.693 -5.152 14.295 1.00 76.31 86 GLY A O 1
ATOM 689 N N . GLU A 1 87 ? -6.828 -4.053 13.686 1.00 71.88 87 GLU A N 1
ATOM 690 C CA . GLU A 1 87 ? -7.404 -3.357 12.539 1.00 71.88 87 GLU A CA 1
ATOM 691 C C . GLU A 1 87 ? -6.981 -4.064 11.245 1.00 71.88 87 GLU A C 1
ATOM 693 O O . GLU A 1 87 ? -5.787 -4.244 10.999 1.00 71.88 87 GLU A O 1
ATOM 698 N N . PRO A 1 88 ? -7.923 -4.492 10.386 1.00 67.75 88 PRO A N 1
ATOM 699 C CA . PRO A 1 88 ? -7.562 -5.091 9.112 1.00 67.75 88 PRO A CA 1
ATOM 700 C C . PRO A 1 88 ? -6.912 -4.040 8.211 1.00 67.75 88 PRO A C 1
ATOM 702 O O . PRO A 1 88 ? -7.508 -3.004 7.926 1.00 67.75 88 PRO A O 1
ATOM 705 N N . THR A 1 89 ? -5.714 -4.340 7.714 1.00 69.94 89 THR A N 1
ATOM 706 C CA . THR A 1 89 ? -5.004 -3.536 6.716 1.00 69.94 89 THR A CA 1
ATOM 707 C C . THR A 1 89 ? -5.835 -3.437 5.429 1.00 69.94 89 THR A C 1
ATOM 709 O O . THR A 1 89 ? -6.006 -4.458 4.752 1.00 69.94 89 THR A O 1
ATOM 712 N N . PRO A 1 90 ? -6.352 -2.249 5.054 1.00 73.31 90 PRO A N 1
ATOM 713 C CA . PRO A 1 90 ? -7.212 -2.098 3.881 1.00 73.31 90 PRO A CA 1
ATOM 714 C C . PRO A 1 90 ? -6.494 -2.387 2.557 1.00 73.31 90 PRO A C 1
ATOM 716 O O . PRO A 1 90 ? -7.076 -3.018 1.675 1.00 73.31 90 PRO A O 1
ATOM 719 N N . ALA A 1 91 ? -5.240 -1.946 2.418 1.00 86.69 91 ALA A N 1
ATOM 720 C CA . ALA A 1 91 ? -4.363 -2.264 1.293 1.00 86.69 91 ALA A CA 1
ATOM 721 C C . ALA A 1 91 ? -2.898 -1.936 1.617 1.00 86.69 91 ALA A C 1
ATOM 723 O O . ALA A 1 91 ? -2.610 -1.107 2.485 1.00 86.69 91 ALA A O 1
ATOM 724 N N . LEU A 1 92 ? -1.984 -2.581 0.889 1.00 89.38 92 LEU A N 1
ATOM 725 C CA . LEU A 1 92 ? -0.542 -2.357 0.951 1.00 89.38 92 LEU A CA 1
ATOM 726 C C . LEU A 1 92 ? 0.082 -2.674 -0.412 1.00 89.38 92 LEU A C 1
ATOM 728 O O . LEU A 1 92 ? -0.365 -3.594 -1.100 1.00 89.38 92 LEU A O 1
ATOM 732 N N . VAL A 1 93 ? 1.108 -1.920 -0.801 1.00 91.25 93 VAL A N 1
ATOM 733 C CA . VAL A 1 93 ? 1.886 -2.163 -2.021 1.00 91.25 93 VAL A CA 1
ATOM 734 C C . VAL A 1 93 ? 3.340 -2.393 -1.636 1.00 91.25 93 VAL A C 1
ATOM 736 O O . VAL A 1 93 ? 3.958 -1.527 -1.030 1.00 91.25 93 VAL A O 1
ATOM 739 N N . GLY A 1 94 ? 3.883 -3.546 -2.029 1.00 89.69 94 GLY A N 1
ATOM 740 C CA . GLY A 1 94 ? 5.326 -3.769 -2.084 1.00 89.69 94 GLY A CA 1
ATOM 741 C C . GLY A 1 94 ? 5.838 -3.422 -3.479 1.00 89.69 94 GLY A C 1
ATOM 742 O O . GLY A 1 94 ? 5.627 -4.203 -4.411 1.00 89.69 94 GLY A O 1
ATOM 743 N N . ASP A 1 95 ? 6.454 -2.254 -3.643 1.00 87.19 95 ASP A N 1
ATOM 744 C CA . ASP A 1 95 ? 7.066 -1.858 -4.913 1.00 87.19 95 ASP A CA 1
ATOM 745 C C . ASP A 1 95 ? 8.490 -2.407 -5.031 1.00 87.19 95 ASP A C 1
ATOM 747 O O . ASP A 1 95 ? 9.156 -2.696 -4.044 1.00 87.19 95 ASP A O 1
ATOM 751 N N . ASP A 1 96 ? 8.934 -2.612 -6.268 1.00 80.19 96 ASP A N 1
ATOM 752 C CA . ASP A 1 96 ? 10.228 -3.223 -6.593 1.00 80.19 96 ASP A CA 1
ATOM 753 C C . ASP A 1 96 ? 10.494 -4.583 -5.909 1.00 80.19 96 ASP A C 1
ATOM 755 O O . ASP A 1 96 ? 11.630 -5.011 -5.702 1.00 80.19 96 ASP A O 1
ATOM 759 N N . ALA A 1 97 ? 9.421 -5.337 -5.642 1.00 70.12 97 ALA A N 1
ATOM 760 C CA . ALA A 1 97 ? 9.470 -6.686 -5.077 1.00 70.12 97 ALA A CA 1
ATOM 761 C C . ALA A 1 97 ? 10.371 -7.652 -5.879 1.00 70.12 97 ALA A C 1
ATOM 763 O O . ALA A 1 97 ? 10.881 -8.635 -5.346 1.00 70.12 97 ALA A O 1
ATOM 764 N N . GLY A 1 98 ? 10.614 -7.374 -7.163 1.00 63.28 98 GLY A N 1
ATOM 765 C CA . GLY A 1 98 ? 11.571 -8.133 -7.966 1.00 63.28 98 GLY A CA 1
ATOM 766 C C . GLY A 1 98 ? 12.970 -8.161 -7.349 1.00 63.28 98 GLY A C 1
ATOM 767 O O . GLY A 1 98 ? 13.596 -9.210 -7.365 1.00 63.28 98 GLY A O 1
ATOM 768 N N . VAL A 1 99 ? 13.431 -7.065 -6.744 1.00 63.78 99 VAL A N 1
ATOM 769 C CA . VAL A 1 99 ? 14.755 -6.989 -6.111 1.00 63.78 99 VAL A CA 1
ATOM 770 C C . VAL A 1 99 ? 14.828 -7.910 -4.892 1.00 63.78 99 VAL A C 1
ATOM 772 O O . VAL A 1 99 ? 15.728 -8.741 -4.801 1.00 63.78 99 VAL A O 1
ATOM 775 N N . TYR A 1 100 ? 13.847 -7.829 -3.994 1.00 56.53 100 TYR A N 1
ATOM 776 C CA . TYR A 1 100 ? 13.882 -8.527 -2.704 1.00 56.53 100 TYR A CA 1
ATOM 777 C C . TYR A 1 100 ? 13.446 -9.993 -2.757 1.00 56.53 100 TYR A C 1
ATOM 779 O O . TYR A 1 100 ? 13.941 -10.811 -1.983 1.00 56.53 100 TYR A O 1
ATOM 787 N N . PHE A 1 101 ? 12.545 -10.355 -3.672 1.00 55.28 101 PHE A N 1
ATOM 788 C CA . PHE A 1 101 ? 11.998 -11.711 -3.750 1.00 55.28 101 PHE A CA 1
ATOM 789 C C . PHE A 1 101 ? 12.683 -12.597 -4.803 1.00 55.28 101 PHE A C 1
ATOM 791 O O . PHE A 1 101 ? 12.470 -13.808 -4.794 1.00 55.28 101 PHE A O 1
ATOM 798 N N . SER A 1 102 ? 13.525 -12.051 -5.696 1.00 50.72 102 SER A N 1
ATOM 799 C CA . SER A 1 102 ? 14.203 -12.846 -6.737 1.00 50.72 102 SER A CA 1
ATOM 800 C C . SER A 1 102 ? 15.588 -13.375 -6.342 1.00 50.72 102 SER A C 1
ATOM 802 O O . SER A 1 102 ? 16.325 -13.843 -7.210 1.00 50.72 102 SER A O 1
ATOM 804 N N . GLY A 1 103 ? 15.988 -13.271 -5.070 1.00 41.34 103 GLY A N 1
ATOM 805 C CA . GLY A 1 103 ? 17.309 -13.714 -4.604 1.00 41.34 103 GLY A CA 1
ATOM 806 C C . GLY A 1 103 ? 18.494 -12.971 -5.2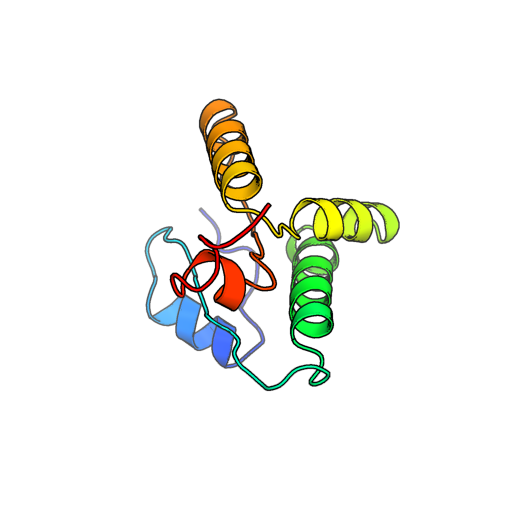44 1.00 41.34 103 GLY A C 1
ATOM 807 O O . GLY A 1 103 ? 19.626 -13.432 -5.121 1.00 41.34 103 GLY A O 1
ATOM 808 N N . GLN A 1 104 ? 18.260 -11.842 -5.930 1.00 42.91 104 GLN A N 1
ATOM 809 C CA . GLN A 1 104 ? 19.313 -11.048 -6.584 1.00 42.91 104 GLN A CA 1
ATOM 810 C C . GLN A 1 104 ? 19.969 -10.005 -5.666 1.00 42.91 104 GLN A C 1
ATOM 812 O O . GLN A 1 104 ? 20.916 -9.344 -6.081 1.00 42.91 104 GLN A O 1
ATOM 817 N N . THR A 1 105 ? 19.559 -9.907 -4.402 1.00 40.53 105 THR A N 1
ATOM 818 C CA . THR A 1 105 ? 20.196 -9.045 -3.395 1.00 40.53 105 THR A CA 1
ATOM 819 C C . THR A 1 105 ? 20.628 -9.835 -2.162 1.00 40.53 105 THR A C 1
ATOM 821 O O . THR A 1 105 ? 20.108 -9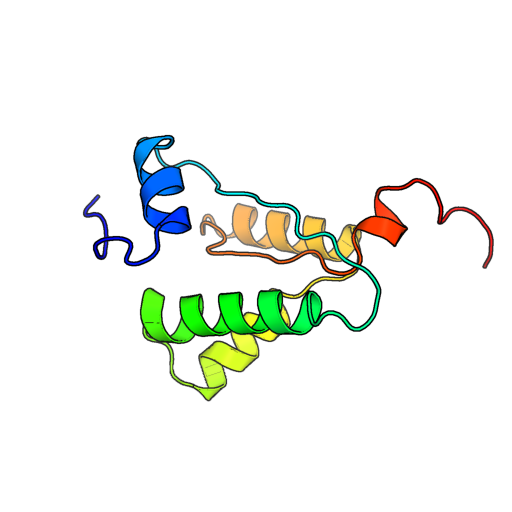.687 -1.065 1.00 40.53 105 THR A O 1
ATOM 824 N N . TYR A 1 106 ? 21.664 -10.652 -2.352 1.00 39.56 106 TYR A N 1
ATOM 825 C CA . TYR A 1 106 ? 22.737 -10.832 -1.368 1.00 39.56 106 TYR A CA 1
ATOM 826 C C . TYR A 1 106 ? 24.079 -10.775 -2.111 1.00 39.56 106 TYR A C 1
ATOM 828 O O . TYR A 1 106 ? 24.790 -11.764 -2.263 1.00 39.56 106 TYR A O 1
ATOM 836 N N . SER A 1 107 ? 24.427 -9.590 -2.615 1.00 38.47 107 SER A N 1
ATOM 837 C CA . SER A 1 107 ? 25.817 -9.261 -2.934 1.00 38.47 107 SER A CA 1
ATOM 838 C C . SER A 1 107 ? 26.061 -7.754 -2.817 1.00 38.47 107 SER A C 1
ATOM 840 O O . SER A 1 107 ? 25.673 -7.009 -3.711 1.00 38.47 107 SER A O 1
ATOM 842 N N . ALA A 1 108 ? 26.763 -7.374 -1.739 1.00 31.36 108 ALA A N 1
ATOM 843 C CA . ALA A 1 108 ? 27.444 -6.095 -1.474 1.00 31.36 108 ALA A CA 1
ATOM 844 C C . ALA A 1 108 ? 26.531 -4.848 -1.358 1.00 31.36 108 ALA A C 1
ATOM 846 O O . ALA A 1 108 ? 25.827 -4.505 -2.296 1.00 31.36 108 ALA A O 1
ATOM 847 N N . ARG A 1 109 ? 26.520 -4.075 -0.266 1.00 32.62 109 ARG A N 1
ATOM 848 C CA . ARG A 1 109 ? 27.515 -3.785 0.781 1.00 32.62 109 ARG A CA 1
ATOM 849 C C . ARG A 1 109 ? 26.828 -3.548 2.120 1.00 32.62 109 ARG A C 1
ATOM 851 O O . ARG A 1 109 ? 25.684 -3.053 2.086 1.00 32.62 109 ARG A O 1
#

Sequence (109 aa):
MEVVGEPKTFLAKRIAKEHTRIGFIGGIIYAPRGYGKSSFAIKTLFDLFKNGFGMEESEAWEESLDRLLFDLPDIVNRLQTELDKGEPTPALVGDDAGVYFSGQTYSAR

Foldseek 3Di:
DDDDDDDDDPVSNVQCVVDVDPDDDDDDDDDDPPPCPLVVQLVVQLCCCCPVVVDDNVVSNVVSVLQEAADPVSVVVVVVVCVVVVHDDPHHDHPPVCCVVVPVPPDDD

Organism: NCBI:txid1698278

Radius of gyration: 15.56 Å; chains: 1; bounding box: 50×31×35 Å